Protein 1R4V (pdb70)

CATH classification: 1.10.20.10

Foldseek 3Di:
DPPLQFLCVQLQVCCVVPLLAHEDSLVVVVLLVLLLVVVLQQCVQQVVVCVVVVHPAGDPVSTNDDPLLVVLLVVQVPDDGDRLVSSVVVSVHDHPDPHHDVVRVVCVSSNPSSSSLSVLLVVQQPDSYHDPVSCVSSVVSSVVD

Solvent-accessible surface area: 8475 Å² total

Structure (mmCIF, N/CA/C/O backbone):
data_1R4V
#
_entry.id   1R4V
#
_cell.length_a   56.036
_cell.length_b   56.036
_cell.length_c   244.768
_cell.angle_alpha   90.00
_cell.angle_beta   90.00
_cell.angle_gamma   120.00
#
_symmetry.space_group_name_H-M   'P 65 2 2'
#
loop_
_entity.id
_entity.type
_entity.pdbx_description
1 polymer 'Hypothetical protein AQ_328'
2 non-polymer 'ZINC ION'
3 non-polymer 'CACODYLATE ION'
4 water water
#
loop_
_atom_site.group_PDB
_atom_site.id
_atom_site.type_symbol
_atom_site.label_atom_id
_atom_site.label_alt_id
_atom_site.label_comp_id
_atom_site.label_asym_id
_atom_site.label_entity_id
_atom_site.label_seq_id
_atom_site.pdbx_PDB_ins_code
_atom_site.Cartn_x
_atom_site.Cartn_y
_atom_site.Cartn_z
_atom_site.occupancy
_atom_site.B_iso_or_equiv
_atom_site.auth_seq_id
_atom_site.auth_comp_id
_atom_site.auth_asym_id
_atom_site.auth_atom_id
_atom_site.pdbx_PDB_model_num
ATOM 1 N N . GLU A 1 21 ? 6.624 32.913 -3.534 1.00 54.55 21 GLU A N 1
ATOM 2 C CA . GLU A 1 21 ? 6.637 33.007 -2.043 1.00 54.45 21 GLU A CA 1
ATOM 3 C C . GLU A 1 21 ? 7.865 33.824 -1.653 1.00 54.12 21 GLU A C 1
ATOM 4 O O . GLU A 1 21 ? 8.810 33.928 -2.437 1.00 53.98 21 GLU A O 1
ATOM 10 N N . THR A 1 22 ? 7.846 34.392 -0.450 1.00 53.52 22 THR A N 1
ATOM 11 C CA . THR A 1 22 ? 8.985 35.117 0.120 1.00 53.30 22 THR A CA 1
ATOM 12 C C . THR A 1 22 ? 9.393 34.470 1.445 1.00 52.33 22 THR A C 1
ATOM 13 O O . THR A 1 22 ? 8.879 33.404 1.816 1.00 52.08 22 THR A O 1
ATOM 25 N N . LEU A 1 24 ? 8.619 35.636 4.259 1.00 46.78 24 LEU A N 1
ATOM 26 C CA . LEU A 1 24 ? 7.506 35.860 5.197 1.00 45.94 24 LEU A CA 1
ATOM 27 C C . LEU A 1 24 ? 6.508 34.718 5.279 1.00 44.87 24 LEU A C 1
ATOM 28 O O . LEU A 1 24 ? 5.768 34.637 6.259 1.00 46.52 24 LEU A O 1
ATOM 33 N N . ARG A 1 25 ? 6.466 33.837 4.284 1.00 42.61 25 ARG A N 1
ATOM 34 C CA . ARG A 1 25 ? 5.569 32.693 4.353 1.00 39.89 25 ARG A CA 1
ATOM 35 C C . ARG A 1 25 ? 5.799 32.043 5.716 1.00 38.18 25 ARG A C 1
ATOM 36 O O . ARG A 1 25 ? 6.963 31.826 6.068 1.00 36.55 25 ARG A O 1
ATOM 44 N N . PRO A 1 26 ? 4.743 31.729 6.478 1.00 36.26 26 PRO A N 1
ATOM 45 C CA . PRO A 1 26 ? 4.935 31.161 7.813 1.00 34.71 26 PRO A CA 1
ATOM 46 C C . PRO A 1 26 ? 5.950 30.027 7.775 1.00 32.37 26 PRO A C 1
ATOM 47 O O . PRO A 1 26 ? 5.981 29.244 6.832 1.00 28.46 26 PRO A O 1
ATOM 51 N N . LYS A 1 27 ? 6.797 29.960 8.793 1.00 33.06 27 LYS A N 1
ATOM 52 C CA . LYS A 1 27 ? 7.874 28.974 8.835 1.00 31.86 27 LYS A CA 1
ATOM 53 C C . LYS A 1 27 ? 7.309 27.559 8.895 1.00 29.25 27 LYS A C 1
ATOM 54 O O . LYS A 1 27 ? 6.265 27.338 9.496 1.00 27.27 27 LYS A O 1
ATOM 60 N N . GLY A 1 28 ? 8.000 26.634 8.237 1.00 27.00 28 GLY A N 1
ATOM 61 C CA . GLY A 1 28 ? 7.548 25.266 8.042 1.00 27.31 28 GLY A CA 1
ATOM 62 C C . GLY A 1 28 ? 6.789 24.986 6.759 1.00 25.54 28 GLY A C 1
ATOM 63 O O . GLY A 1 28 ? 6.925 23.886 6.237 1.00 25.80 28 GLY A O 1
ATOM 64 N N . PHE A 1 29 ? 6.003 25.948 6.266 1.00 25.74 29 PHE A N 1
ATOM 65 C CA . PHE A 1 29 ? 5.104 25.784 5.107 1.00 24.11 29 PHE A CA 1
ATOM 66 C C . PHE A 1 29 ? 5.939 25.389 3.905 1.00 24.82 29 PHE A C 1
ATOM 67 O O . PHE A 1 29 ? 5.717 24.378 3.235 1.00 24.67 29 PHE A O 1
ATOM 75 N N . ASP A 1 30 ? 6.927 26.237 3.642 1.00 25.35 30 ASP A N 1
ATOM 76 C CA . ASP A 1 30 ? 8.022 25.963 2.724 1.00 25.41 30 ASP A CA 1
ATOM 77 C C . ASP A 1 30 ? 8.425 24.484 2.671 1.00 23.16 30 ASP A C 1
ATOM 78 O O . ASP A 1 30 ? 8.281 23.821 1.655 1.00 21.80 30 ASP A O 1
ATOM 83 N N . LYS A 1 31 ? 8.899 23.949 3.793 1.00 23.55 31 LYS A N 1
ATOM 84 C CA . LYS A 1 31 ? 9.432 22.593 3.896 1.00 22.54 31 LYS A CA 1
ATOM 85 C C . LYS A 1 31 ? 8.379 21.506 3.778 1.00 22.25 31 LYS A C 1
ATOM 86 O O . LYS A 1 31 ? 8.645 20.405 3.264 1.00 21.55 31 LYS A O 1
ATOM 92 N N . LEU A 1 32 ? 7.187 21.814 4.280 1.00 22.47 32 LEU A N 1
ATOM 93 C CA . LEU A 1 32 ? 6.066 20.887 4.180 1.00 23.14 32 LEU A CA 1
ATOM 94 C C . LEU A 1 32 ? 5.638 20.802 2.725 1.00 22.66 32 LEU A C 1
ATOM 95 O O . LEU A 1 32 ? 5.473 19.711 2.200 1.00 22.44 32 LEU A O 1
ATOM 100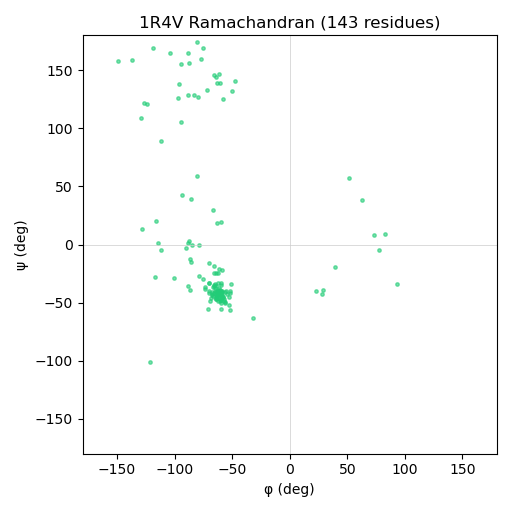 N N . ASP A 1 33 ? 5.470 21.972 2.106 1.00 22.72 33 ASP A N 1
ATOM 101 C CA . ASP A 1 33 ? 5.079 22.124 0.702 1.00 23.02 33 ASP A CA 1
ATOM 102 C C . ASP A 1 33 ? 6.014 21.293 -0.140 1.00 23.85 33 ASP A C 1
ATOM 103 O O . ASP A 1 33 ? 5.617 20.390 -0.885 1.00 24.36 33 ASP A O 1
ATOM 108 N N . HIS A 1 34 ? 7.298 21.583 0.028 1.00 25.33 34 HIS A N 1
ATOM 109 C CA . HIS A 1 34 ? 8.343 20.870 -0.668 1.00 25.38 34 HIS A CA 1
ATOM 110 C C . HIS A 1 34 ? 8.325 19.352 -0.401 1.00 24.36 34 HIS A C 1
ATOM 111 O O . HIS A 1 34 ? 8.437 18.581 -1.347 1.00 25.65 34 HIS A O 1
ATOM 118 N N . TYR A 1 35 ? 8.167 18.878 0.831 1.00 24.27 35 TYR A N 1
ATOM 119 C CA . TYR A 1 35 ? 8.082 17.435 1.076 1.00 22.65 35 TYR A CA 1
ATOM 120 C C . TYR A 1 35 ? 6.812 16.748 0.506 1.00 23.31 35 TYR A C 1
ATOM 121 O O . TYR A 1 35 ? 6.859 15.634 -0.027 1.00 21.15 35 TYR A O 1
ATOM 130 N N . PHE A 1 36 ? 5.655 17.371 0.683 1.00 20.81 36 PHE A N 1
ATOM 131 C CA . PHE A 1 36 ? 4.423 16.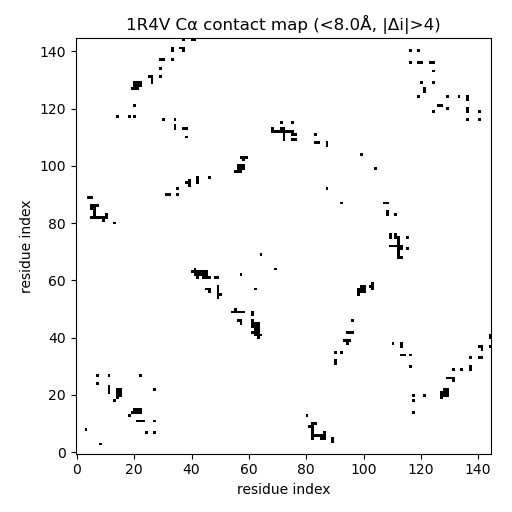784 0.126 1.00 23.23 36 PHE A CA 1
ATOM 132 C C . PHE A 1 36 ? 4.482 16.634 -1.416 1.00 23.42 36 PHE A C 1
ATOM 133 O O . PHE A 1 36 ? 4.025 15.645 -1.978 1.00 24.85 36 PHE A O 1
ATOM 141 N N . ARG A 1 37 ? 5.054 17.618 -2.099 1.00 26.92 37 ARG A N 1
ATOM 142 C CA . ARG A 1 37 ? 5.115 17.612 -3.557 1.00 28.11 37 ARG A CA 1
ATOM 143 C C . ARG A 1 37 ? 6.100 16.545 -4.008 1.00 29.17 37 ARG A C 1
ATOM 144 O O . ARG A 1 37 ? 5.749 15.623 -4.744 1.00 30.79 37 ARG A O 1
ATOM 152 N N . THR A 1 38 ? 7.329 16.639 -3.515 1.00 29.59 38 THR A N 1
ATOM 153 C CA . THR A 1 38 ? 8.420 15.779 -3.987 1.00 31.24 38 THR A CA 1
ATOM 154 C C . THR A 1 38 ? 8.333 14.336 -3.502 1.00 31.97 38 THR A C 1
ATOM 155 O O . THR A 1 38 ? 8.636 13.427 -4.268 1.00 33.32 38 THR A O 1
ATOM 159 N N . GLU A 1 39 ? 7.923 14.099 -2.257 1.00 32.97 39 GLU A N 1
ATOM 160 C CA . GLU A 1 39 ? 7.896 12.735 -1.715 1.00 33.54 39 GLU A CA 1
ATOM 161 C C . GLU A 1 39 ? 6.521 12.054 -1.689 1.00 34.18 39 GLU A C 1
ATOM 162 O O . GLU A 1 39 ? 6.450 10.828 -1.776 1.00 35.06 39 GLU A O 1
ATOM 168 N N . LEU A 1 40 ? 5.437 12.822 -1.569 1.00 34.01 40 LEU A N 1
ATOM 169 C CA . LEU A 1 40 ? 4.081 12.271 -1.456 1.00 33.52 40 LEU A CA 1
ATOM 170 C C . LEU A 1 40 ? 3.154 12.524 -2.646 1.00 33.53 40 LEU A C 1
ATOM 171 O O . LEU A 1 40 ? 2.051 12.002 -2.639 1.00 34.17 40 LEU A O 1
ATOM 176 N N . ASP A 1 41 ? 3.586 13.291 -3.650 1.00 33.04 41 ASP A N 1
ATOM 177 C CA . ASP A 1 41 ? 2.820 13.627 -4.855 1.00 32.54 41 ASP A CA 1
ATOM 178 C C . ASP A 1 41 ? 1.553 14.428 -4.553 1.00 30.30 41 ASP A C 1
ATOM 179 O O . ASP A 1 41 ? 0.512 14.210 -5.182 1.00 30.68 41 ASP A O 1
ATOM 184 N N . ILE A 1 42 ? 1.634 15.337 -3.588 1.00 26.60 42 ILE A N 1
ATOM 185 C CA . ILE A 1 42 ? 0.512 16.181 -3.225 1.00 25.76 42 ILE A CA 1
ATOM 186 C C . ILE A 1 42 ? 0.982 17.621 -3.343 1.00 24.19 42 ILE A C 1
ATOM 187 O O . ILE A 1 42 ? 1.928 18.033 -2.676 1.00 23.58 42 ILE A O 1
ATOM 192 N N . ASP A 1 43 ? 0.299 18.377 -4.184 1.00 23.11 43 ASP A N 1
ATOM 193 C CA . ASP A 1 43 ? 0.599 19.767 -4.414 1.00 24.54 43 ASP A CA 1
ATOM 194 C C . ASP A 1 43 ? -0.282 20.623 -3.500 1.00 23.99 43 ASP A C 1
ATOM 195 O O . ASP A 1 43 ? 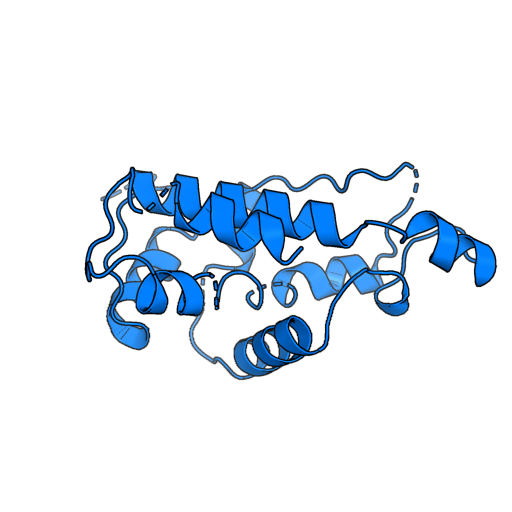-1.471 20.788 -3.732 1.00 21.28 43 ASP A O 1
ATOM 200 N N . LEU A 1 44 ? 0.312 21.187 -2.451 1.00 24.84 44 LEU A N 1
ATOM 201 C CA . LEU A 1 44 ? -0.374 22.074 -1.514 1.00 25.86 44 LEU A CA 1
ATOM 202 C C . LEU A 1 44 ? -0.200 23.551 -1.874 1.00 27.21 44 LEU A C 1
ATOM 203 O O . LEU A 1 44 ? 0.773 23.914 -2.524 1.00 29.63 44 LEU A O 1
ATOM 208 N N . THR A 1 45 ? -1.144 24.381 -1.435 1.00 27.80 45 THR A N 1
ATOM 209 C CA . THR A 1 45 ? -1.078 25.838 -1.458 1.00 28.26 45 THR A CA 1
ATOM 210 C C . THR A 1 45 ? -1.168 26.331 -0.025 1.00 28.40 45 THR A C 1
ATOM 211 O O . THR A 1 45 ? -1.501 25.542 0.870 1.00 26.97 45 THR A O 1
ATOM 215 N N . ASP A 1 46 ? -0.907 27.619 0.200 1.00 26.62 46 ASP A N 1
ATOM 216 C CA . ASP A 1 46 ? -1.063 28.196 1.530 1.00 28.68 46 ASP A CA 1
ATOM 217 C C . ASP A 1 46 ? -2.468 27.901 2.073 1.00 28.75 46 ASP A C 1
ATOM 218 O O . ASP A 1 46 ? -2.585 27.519 3.230 1.00 27.35 46 ASP A O 1
ATOM 223 N N . GLU A 1 47 ? -3.507 28.080 1.252 1.00 28.16 47 GLU A N 1
ATOM 224 C CA . GLU A 1 47 ? -4.893 27.811 1.629 1.00 27.42 47 GLU A CA 1
ATOM 225 C C . GLU A 1 47 ? -5.120 26.371 2.091 1.00 26.11 47 GLU A C 1
ATOM 226 O O . GLU A 1 47 ? -5.781 26.152 3.127 1.00 26.11 47 GLU A O 1
ATOM 232 N N . THR A 1 48 ? -4.607 25.394 1.334 1.00 23.15 48 THR A N 1
ATOM 233 C CA . THR A 1 48 ? -4.816 23.999 1.711 1.00 24.06 48 THR A CA 1
ATOM 234 C C . THR A 1 48 ? -3.886 23.534 2.837 1.00 24.12 48 THR A C 1
ATOM 235 O O . THR A 1 48 ? -4.246 22.606 3.566 1.00 22.05 48 THR A O 1
ATOM 239 N N . ILE A 1 49 ? -2.705 24.137 2.976 1.00 22.76 49 ILE A N 1
ATOM 240 C CA . ILE A 1 49 ? -1.858 23.892 4.146 1.00 23.72 49 ILE A CA 1
ATOM 241 C C . ILE A 1 49 ? -2.570 24.337 5.413 1.00 23.35 49 ILE A C 1
ATOM 242 O O . ILE A 1 49 ? -2.530 23.615 6.408 1.00 22.36 49 ILE A O 1
ATOM 247 N N . GLU A 1 50 ? -3.216 25.500 5.401 1.00 22.23 50 GLU A N 1
ATOM 248 C CA . GLU A 1 50 ? -3.967 25.950 6.566 1.00 24.65 50 GLU A CA 1
ATOM 249 C C . GLU A 1 50 ? -5.079 24.964 6.958 1.00 23.56 50 GLU A C 1
ATOM 250 O O . GLU A 1 50 ? -5.280 24.674 8.148 1.00 20.18 50 GLU A O 1
ATOM 256 N N . LEU A 1 51 ? -5.807 24.473 5.957 1.00 21.45 51 LEU A N 1
ATOM 257 C CA . LEU A 1 51 ? -6.871 23.505 6.202 1.00 22.27 51 LEU A CA 1
ATOM 258 C C . LEU A 1 51 ? -6.307 22.206 6.767 1.00 20.19 51 LEU A C 1
ATOM 259 O O . LEU A 1 51 ? -6.871 21.643 7.715 1.00 19.17 51 LEU A O 1
ATOM 264 N N . LEU A 1 52 ? -5.197 21.751 6.199 1.00 19.57 52 LEU A N 1
ATOM 265 C CA . LEU A 1 52 ? -4.505 20.543 6.635 1.00 21.03 52 LEU A CA 1
ATOM 266 C C . LEU A 1 52 ? -4.074 20.683 8.097 1.00 20.35 52 LEU A C 1
ATOM 267 O O . LEU A 1 52 ? -4.341 19.808 8.925 1.00 19.66 52 LEU A O 1
ATOM 272 N N . LEU A 1 53 ? -3.416 21.787 8.418 1.00 19.58 53 LEU A N 1
ATOM 273 C CA . LEU A 1 53 ? -2.965 22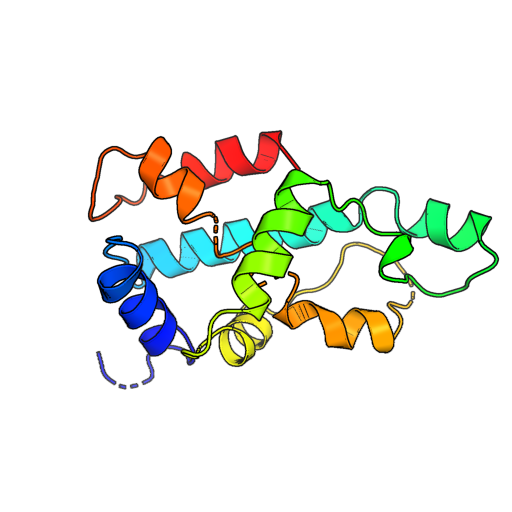.041 9.790 1.00 21.27 53 LEU A CA 1
ATOM 274 C C . LEU A 1 53 ? -4.099 22.206 10.797 1.00 20.94 53 LEU A C 1
ATOM 275 O O . LEU A 1 53 ? -3.955 21.794 11.957 1.00 20.19 53 LEU A O 1
ATOM 280 N N . ASN A 1 54 ? -5.230 22.788 10.386 1.00 20.33 54 ASN A N 1
ATOM 281 C CA . ASN A 1 54 ? -6.367 22.891 11.288 1.00 21.83 54 ASN A CA 1
ATOM 282 C C . ASN A 1 54 ? -6.922 21.496 11.587 1.00 19.48 54 ASN A C 1
ATOM 283 O O . ASN A 1 54 ? -7.332 21.241 12.707 1.00 19.75 54 ASN A O 1
ATOM 288 N N . SER A 1 55 ? -6.906 20.608 10.598 1.00 19.67 55 SER A N 1
ATOM 289 C CA . SER A 1 55 ? -7.364 19.237 10.766 1.00 19.06 55 SER A CA 1
ATOM 290 C C . SER A 1 55 ? -6.394 18.445 11.656 1.00 19.24 55 SER A C 1
ATOM 291 O O . SER A 1 55 ? -6.817 17.667 12.516 1.00 16.55 55 SER A O 1
ATOM 294 N N . VAL A 1 56 ? -5.088 18.638 11.460 1.00 16.35 56 VAL A N 1
ATOM 295 C CA . VAL A 1 56 ? -4.076 18.012 12.303 1.00 18.62 56 VAL A CA 1
ATOM 296 C C . VAL A 1 56 ? -4.266 18.448 13.761 1.00 17.28 56 VAL A C 1
ATOM 297 O O . VAL A 1 56 ? -4.275 17.629 14.690 1.00 17.54 56 VAL A O 1
ATOM 301 N N . LYS A 1 57 ? -4.458 19.745 13.978 1.00 18.74 57 LYS A N 1
ATOM 302 C CA . LYS A 1 57 ? -4.646 20.304 15.304 1.00 17.99 57 LYS A CA 1
ATOM 303 C C . LYS A 1 57 ? -5.905 19.759 15.953 1.00 18.13 57 LYS A C 1
ATOM 304 O O . LYS A 1 57 ? -5.884 19.449 17.151 1.00 19.60 57 LYS A O 1
ATOM 310 N N . ALA A 1 58 ? -7.003 19.695 15.207 1.00 17.64 58 ALA A N 1
ATOM 311 C CA . ALA A 1 58 ? -8.249 19.060 15.695 1.00 16.71 58 ALA A CA 1
ATOM 312 C C . ALA A 1 58 ? -8.078 17.597 16.151 1.00 18.11 58 ALA A C 1
ATOM 313 O O . ALA A 1 58 ? -8.477 17.209 17.248 1.00 16.89 58 ALA A O 1
ATOM 315 N N . ALA A 1 59 ? -7.455 16.796 15.298 1.00 17.35 59 ALA A N 1
ATOM 316 C CA . ALA A 1 59 ? -7.166 15.404 15.546 1.00 18.03 59 ALA A CA 1
ATOM 317 C C . ALA A 1 59 ? -6.278 15.240 16.783 1.00 18.18 59 ALA A C 1
ATOM 318 O O . ALA A 1 59 ? -6.544 14.367 17.621 1.00 17.72 59 ALA A O 1
ATOM 320 N N . PHE A 1 60 ? -5.272 16.100 16.922 1.00 18.98 60 PHE A N 1
ATOM 321 C CA . PHE A 1 60 ? -4.346 16.098 18.054 1.00 19.34 60 PHE A CA 1
ATOM 322 C C . PHE A 1 60 ? -5.145 16.292 19.338 1.00 18.33 60 PHE A C 1
ATOM 323 O O . PHE A 1 60 ? -4.932 15.582 20.322 1.00 18.66 60 PHE A O 1
ATOM 331 N N . GLY A 1 61 ? -6.079 17.244 19.343 1.00 17.25 61 GLY A N 1
ATOM 332 C CA . GLY A 1 61 ? -6.942 17.477 20.494 1.00 18.54 61 GLY A CA 1
ATOM 333 C C . GLY A 1 61 ? -7.769 16.246 20.847 1.00 20.27 61 GLY A C 1
ATOM 334 O O . GLY A 1 61 ? -7.952 15.938 22.024 1.00 20.62 61 GLY A O 1
ATOM 335 N N . LYS A 1 62 ? -8.283 15.552 19.833 1.00 18.52 62 LYS A N 1
ATOM 336 C CA . LYS A 1 62 ? -9.044 14.299 19.998 1.00 19.30 62 LYS A CA 1
ATOM 337 C C . LYS A 1 62 ? -8.245 13.159 20.617 1.00 17.72 62 LYS A C 1
ATOM 338 O O . LYS A 1 62 ? -8.808 12.267 21.268 1.00 18.02 62 LYS A O 1
ATOM 344 N N . LEU A 1 63 ? -6.927 13.203 20.490 1.00 17.44 63 LEU A N 1
ATOM 345 C CA . LEU A 1 63 ? -6.102 12.210 21.148 1.00 17.67 63 LEU A CA 1
ATOM 346 C C . LEU A 1 63 ? -6.150 12.300 22.670 1.00 18.10 63 LEU A C 1
ATOM 347 O O . LEU A 1 63 ? -5.791 11.340 23.348 1.00 19.28 63 LEU A O 1
ATOM 352 N N . PHE A 1 64 ? -6.591 13.428 23.200 1.00 17.16 64 PHE A N 1
ATOM 353 C CA . PHE A 1 64 ? -6.748 13.605 24.646 1.00 17.56 64 PHE A CA 1
ATOM 354 C C . PHE A 1 64 ? -8.088 13.083 25.200 1.00 18.71 64 PHE A C 1
ATOM 355 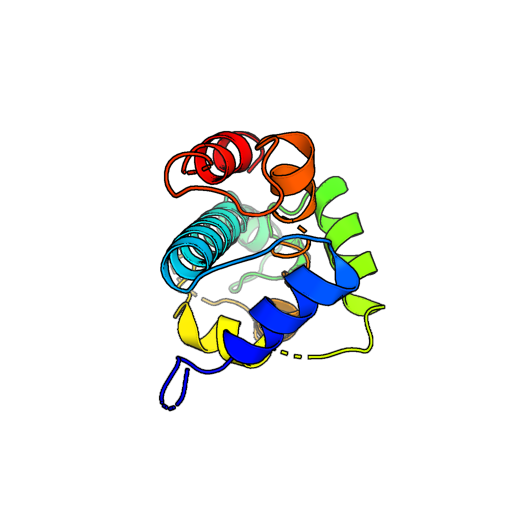O O . PHE A 1 64 ? -8.342 13.145 26.403 1.00 18.60 64 PHE A O 1
ATOM 363 N N . TYR A 1 65 ? -8.961 12.539 24.355 1.00 18.33 65 TYR A N 1
ATOM 364 C CA . TYR A 1 65 ? -10.164 11.856 24.827 1.00 17.74 65 TYR A CA 1
ATOM 365 C C . TYR A 1 65 ? -9.799 10.702 25.763 1.00 15.86 65 TYR A C 1
ATOM 366 O O . TYR A 1 65 ? -8.994 9.824 25.426 1.00 16.75 65 TYR A O 1
ATOM 375 N N . GLY A 1 66 ? -10.370 10.738 26.949 1.00 17.99 66 GLY A N 1
ATOM 376 C CA . GLY A 1 66 ? -10.106 9.737 27.980 1.00 19.43 66 GLY A CA 1
ATOM 377 C C . GLY A 1 66 ? -8.799 9.884 28.729 1.00 17.92 66 GLY A C 1
ATOM 378 O O . GLY A 1 66 ? -8.599 9.150 29.700 1.00 17.11 66 GLY A O 1
ATOM 379 N N . ALA A 1 67 ? -7.943 10.833 28.350 1.00 17.18 67 ALA A N 1
ATOM 380 C CA . ALA A 1 67 ? -6.597 10.905 28.904 1.00 18.69 67 ALA A CA 1
ATOM 381 C C . ALA A 1 67 ? -6.518 11.274 30.392 1.00 17.73 67 ALA A C 1
ATOM 382 O O . ALA A 1 67 ? -5.731 10.692 31.132 1.00 15.90 67 ALA A O 1
ATOM 384 N N . GLU A 1 68 ? -7.301 12.235 30.844 1.00 19.11 68 GLU A N 1
ATOM 385 C CA . GLU A 1 68 ? -7.309 12.562 32.268 1.00 20.64 68 GLU A CA 1
ATOM 386 C C . GLU A 1 68 ? -7.758 11.396 33.120 1.00 20.59 68 GLU A C 1
ATOM 387 O O . GLU A 1 68 ? -7.163 11.162 34.173 1.00 19.51 68 GLU A O 1
ATOM 393 N N . GLN A 1 69 ? -8.776 10.654 32.678 1.00 18.99 69 GLN A N 1
ATOM 394 C CA . GLN A 1 69 ? -9.232 9.499 33.427 1.00 18.57 69 GLN A CA 1
ATOM 395 C C . GLN A 1 69 ? -8.177 8.425 33.517 1.00 16.86 69 GLN A C 1
ATOM 396 O O . GLN A 1 69 ? -7.976 7.870 34.604 1.00 16.17 69 GLN A O 1
ATOM 402 N N . ARG A 1 70 ? -7.519 8.123 32.390 1.00 14.49 70 ARG A N 1
ATOM 403 C CA . ARG A 1 70 ? -6.508 7.083 32.360 1.00 15.68 70 ARG A CA 1
ATOM 404 C C . ARG A 1 70 ? -5.373 7.521 33.292 1.00 14.26 70 ARG A C 1
ATOM 405 O O . ARG A 1 70 ? -4.857 6.700 34.044 1.00 17.03 70 ARG A O 1
ATOM 413 N N . ALA A 1 71 ? -4.987 8.789 33.232 1.00 15.52 71 ALA A N 1
ATOM 414 C CA . ALA A 1 71 ? -3.911 9.304 34.090 1.00 16.57 71 ALA A CA 1
ATOM 415 C C . ALA A 1 71 ? -4.283 9.142 35.565 1.00 15.02 71 ALA A C 1
ATOM 416 O O . ALA A 1 71 ? -3.481 8.626 36.349 1.00 15.39 71 ALA A O 1
ATOM 418 N N . ARG A 1 72 ? -5.507 9.525 35.936 1.00 16.74 72 ARG A N 1
ATOM 419 C CA . ARG A 1 72 ? -5.952 9.373 37.327 1.00 18.14 72 ARG A CA 1
ATOM 420 C C . ARG A 1 72 ? -5.966 7.933 37.783 1.00 17.77 72 ARG A C 1
ATOM 421 O O . ARG A 1 72 ? -5.587 7.654 38.923 1.00 15.78 72 ARG A O 1
ATOM 429 N N . TRP A 1 73 ? -6.392 7.003 36.926 1.00 17.17 73 TRP A N 1
ATOM 430 C CA . TRP A 1 73 ? -6.425 5.588 37.311 1.00 16.68 73 TRP A CA 1
ATOM 431 C C . TRP A 1 73 ? -5.035 5.035 37.550 1.00 18.34 73 TRP A C 1
ATOM 432 O O . TRP A 1 73 ? -4.886 4.035 38.271 1.00 17.43 73 TRP A O 1
ATOM 443 N N . ASN A 1 74 ? -4.043 5.674 36.924 1.00 17.59 74 ASN A N 1
ATOM 444 C CA . ASN A 1 74 ? -2.631 5.362 37.115 1.00 18.52 74 ASN A CA 1
ATOM 445 C C . ASN A 1 74 ? -1.945 6.102 38.263 1.00 18.12 74 ASN A C 1
ATOM 446 O O . ASN A 1 74 ? -0.738 5.920 38.480 1.00 17.94 74 ASN A O 1
ATOM 451 N N . GLY A 1 75 ? -2.688 6.935 38.995 1.00 16.02 75 GLY A N 1
ATOM 452 C CA . GLY A 1 75 ? -2.178 7.613 40.171 1.00 14.79 75 GLY A CA 1
ATOM 453 C C . GLY A 1 75 ? -1.406 8.863 39.831 1.00 15.82 75 GLY A C 1
ATOM 454 O O . GLY A 1 75 ? -0.768 9.458 40.692 1.00 14.65 75 GLY A O 1
ATOM 455 N N . ARG A 1 76 ? -1.459 9.250 38.598 1.00 17.25 76 ARG A N 1
ATOM 456 C CA . ARG A 1 76 ? -0.691 10.377 38.046 1.00 18.55 76 ARG A CA 1
ATOM 457 C C . ARG A 1 76 ? -1.458 11.680 38.233 1.00 19.46 76 ARG A C 1
ATOM 458 O O . ARG A 1 76 ? -2.671 11.742 37.987 1.00 21.52 76 ARG A O 1
ATOM 466 N N . ASP A 1 77 ? -0.681 12.763 38.236 1.00 19.43 77 ASP A N 1
ATOM 467 C CA . ASP A 1 77 ? -1.231 14.100 38.222 1.00 20.79 77 ASP A CA 1
ATOM 468 C C . ASP A 1 77 ? -0.854 14.863 36.941 1.00 19.74 77 ASP A C 1
ATOM 469 O O . ASP A 1 77 ? -0.912 16.080 36.900 1.00 20.69 77 ASP A O 1
ATOM 474 N N . PHE A 1 78 ? -0.477 14.144 35.889 1.00 18.80 78 PHE A N 1
ATOM 475 C CA . PHE A 1 78 ? -0.081 14.691 34.602 1.00 18.61 78 PHE A CA 1
ATOM 476 C C . PHE A 1 78 ? -0.486 13.652 33.549 1.00 19.32 78 PHE A C 1
ATOM 477 O O . PHE A 1 78 ? -0.652 12.477 33.857 1.00 18.28 78 PHE A O 1
ATOM 485 N N . ILE A 1 79 ? -0.644 14.085 32.308 1.00 17.31 79 ILE A N 1
ATOM 486 C CA . ILE A 1 79 ? -0.908 13.160 31.220 1.00 17.33 79 ILE A CA 1
ATOM 487 C C . ILE A 1 79 ? 0.390 12.661 30.618 1.00 17.02 79 ILE A C 1
ATOM 488 O O . ILE A 1 79 ? 1.262 13.449 30.260 1.00 17.42 79 ILE A O 1
ATOM 493 N N . ALA A 1 80 ? 0.504 11.345 30.505 1.00 18.98 80 ALA A N 1
ATOM 494 C CA . ALA A 1 80 ? 1.605 10.648 29.864 1.00 19.75 80 ALA A CA 1
ATOM 495 C C . ALA A 1 80 ? 1.160 10.146 28.494 1.00 20.39 80 ALA A C 1
ATOM 496 O O . ALA A 1 80 ? -0.032 10.065 28.187 1.00 19.77 80 ALA A O 1
ATOM 498 N N . LEU A 1 81 ? 2.140 9.772 27.680 1.00 22.98 81 LEU A N 1
ATOM 499 C CA . LEU A 1 81 ? 1.880 9.197 26.360 1.00 22.86 81 LEU A CA 1
ATOM 500 C C . LEU A 1 81 ? 0.940 7.989 26.435 1.00 22.73 81 LEU A C 1
ATOM 501 O O . LEU A 1 81 ? 0.037 7.880 25.593 1.00 21.31 81 LEU A O 1
ATOM 506 N N . ALA A 1 82 ? 1.164 7.125 27.433 1.00 23.20 82 ALA A N 1
ATOM 507 C CA . ALA A 1 82 ? 0.353 5.914 27.682 1.00 23.23 82 ALA A CA 1
ATOM 508 C C . ALA A 1 82 ? -1.123 6.203 27.920 1.00 22.59 82 ALA A C 1
ATOM 509 O O . ALA A 1 82 ? -1.953 5.302 27.772 1.00 24.48 82 ALA A O 1
ATOM 511 N N . ASP A 1 83 ? -1.438 7.436 28.321 1.00 19.74 83 ASP A N 1
ATOM 512 C CA . ASP A 1 83 ? -2.806 7.878 28.603 1.00 20.49 83 ASP A CA 1
ATOM 513 C C . ASP A 1 83 ? -3.553 8.387 27.372 1.00 20.31 83 ASP A C 1
ATOM 514 O O . ASP A 1 83 ? -4.734 8.625 27.448 1.00 19.50 83 ASP A O 1
ATOM 519 N N . LEU A 1 84 ? -2.876 8.626 26.260 1.00 20.15 84 LEU A N 1
ATOM 520 C CA . LEU A 1 84 ? -3.528 9.181 25.074 1.00 19.65 84 LEU A CA 1
ATOM 521 C C . LEU A 1 84 ? -4.342 8.140 24.320 1.00 20.35 84 LEU A C 1
ATOM 522 O O . LEU A 1 84 ? -4.139 6.927 24.469 1.00 20.87 84 LEU A O 1
ATOM 527 N N . ASN A 1 85 ? -5.275 8.647 23.512 1.00 19.07 85 ASN A N 1
ATOM 528 C CA . ASN A 1 85 ? -6.173 7.840 22.713 1.00 19.54 85 ASN A CA 1
ATOM 529 C C . ASN A 1 85 ? -5.530 7.470 21.361 1.00 22.10 85 ASN A C 1
ATOM 530 O O . ASN A 1 85 ? -6.235 7.435 20.365 1.00 26.16 85 ASN A O 1
ATOM 535 N N . ILE A 1 86 ? -4.227 7.161 21.293 1.00 20.70 86 ILE A N 1
ATOM 536 C CA . ILE A 1 86 ? -3.575 6.778 20.051 1.00 21.01 86 ILE A CA 1
ATOM 537 C C . ILE A 1 86 ? -3.862 5.293 19.730 1.00 21.35 86 ILE A C 1
ATOM 538 O O . ILE A 1 86 ? -3.649 4.445 20.589 1.00 21.59 86 ILE A O 1
ATOM 543 N N . THR A 1 87 ? -4.356 5.039 18.514 1.00 22.39 87 THR A N 1
ATOM 544 C CA . THR A 1 87 ? -4.653 3.724 17.939 1.00 24.89 87 THR A CA 1
ATOM 545 C C . THR A 1 87 ? -3.446 3.145 17.237 1.00 23.90 87 THR A C 1
ATOM 546 O O . THR A 1 87 ? -2.529 3.889 16.912 1.00 22.91 87 THR A O 1
ATOM 550 N N . LYS A 1 88 ? -3.501 1.838 16.963 1.00 25.12 88 LYS A N 1
ATOM 551 C CA . LYS A 1 88 ? -2.477 1.112 16.225 1.00 26.35 88 LYS A CA 1
ATOM 552 C C . LYS A 1 88 ? -2.207 1.719 14.871 1.00 24.13 88 LYS A C 1
ATOM 553 O O . LYS A 1 88 ? -1.056 1.782 14.454 1.00 26.10 88 LYS A O 1
ATOM 559 N N . ALA A 1 89 ? -3.246 2.165 14.175 1.00 24.09 89 ALA A N 1
ATOM 560 C CA . ALA A 1 89 ? -3.081 2.771 12.867 1.00 24.09 89 ALA A CA 1
ATOM 561 C C . ALA A 1 89 ? -2.243 4.037 12.969 1.00 24.56 89 ALA A C 1
ATOM 562 O O . ALA A 1 89 ? -1.316 4.212 12.187 1.00 22.38 89 ALA A O 1
ATOM 564 N N . LEU A 1 90 ? -2.559 4.921 13.907 1.00 22.56 90 LEU A N 1
ATOM 565 C CA . LEU A 1 90 ? -1.733 6.119 14.090 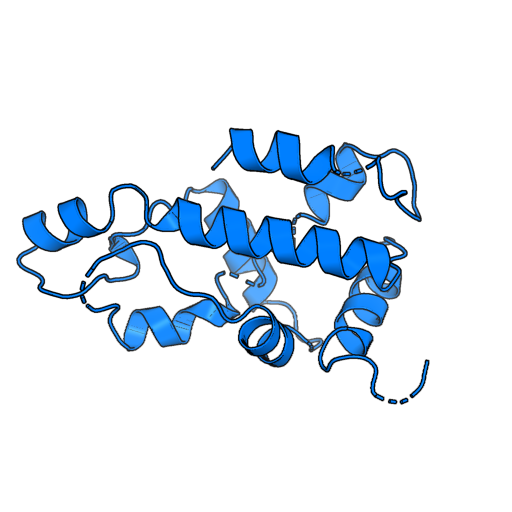1.00 24.01 90 LEU A CA 1
ATOM 566 C C . LEU A 1 90 ? -0.317 5.805 14.568 1.00 23.30 90 LEU A C 1
ATOM 567 O O . LEU A 1 90 ? 0.631 6.454 14.124 1.00 22.80 90 LEU A O 1
ATOM 572 N N . GLU A 1 91 ? -0.167 4.847 15.475 1.00 22.97 91 GLU A N 1
ATOM 573 C CA . GLU A 1 91 ? 1.152 4.387 15.920 1.00 28.66 91 GLU A CA 1
ATOM 574 C C . GLU A 1 91 ? 2.054 4.012 14.747 1.00 28.52 91 GLU A C 1
ATOM 575 O O . GLU A 1 91 ? 3.241 4.317 14.771 1.00 28.35 91 GLU A O 1
ATOM 581 N N . GLU A 1 92 ? 1.499 3.362 13.732 1.00 29.55 92 GLU A N 1
ATOM 582 C CA . GLU A 1 92 ? 2.234 3.002 12.528 1.00 30.16 92 GLU A CA 1
ATOM 583 C C . GLU A 1 92 ? 2.702 4.238 11.751 1.00 28.36 92 GLU A C 1
ATOM 584 O O . GLU A 1 92 ? 3.864 4.306 11.347 1.00 27.87 92 GLU A O 1
ATOM 590 N N . HIS A 1 93 ? 1.819 5.213 11.551 1.00 24.98 93 HIS A N 1
ATOM 591 C CA . HIS A 1 93 ? 2.200 6.492 10.965 1.00 25.21 93 HIS A CA 1
ATOM 592 C C . HIS A 1 93 ? 3.273 7.233 11.764 1.00 24.35 93 HIS A C 1
ATOM 593 O O . HIS A 1 93 ? 4.185 7.808 11.175 1.00 24.62 93 HIS A O 1
ATOM 600 N N . ILE A 1 94 ? 3.183 7.215 13.091 1.00 22.14 94 ILE A N 1
ATOM 601 C CA . ILE A 1 94 ? 4.170 7.852 13.943 1.00 23.08 94 ILE A CA 1
ATOM 602 C C . ILE A 1 94 ? 5.529 7.171 13.763 1.00 24.71 94 ILE A C 1
ATOM 603 O O . ILE A 1 94 ? 6.556 7.841 13.603 1.00 24.58 94 ILE A O 1
ATOM 608 N N . LYS A 1 95 ? 5.543 5.845 13.790 1.00 25.65 95 LYS A N 1
ATOM 609 C CA . LYS A 1 95 ? 6.777 5.100 13.540 1.00 28.78 95 LYS A CA 1
ATOM 610 C C . LYS A 1 95 ? 7.384 5.377 12.168 1.00 28.22 95 LYS A C 1
ATOM 611 O O . LYS A 1 95 ? 8.608 5.534 12.060 1.00 28.72 95 LYS A O 1
ATOM 617 N N . ASN A 1 96 ? 6.551 5.421 11.130 1.00 28.71 96 ASN A N 1
ATOM 618 C CA . ASN A 1 96 ? 7.023 5.744 9.780 1.00 30.18 96 ASN A CA 1
ATOM 619 C C . ASN A 1 96 ? 7.594 7.151 9.737 1.00 30.39 96 ASN A C 1
ATOM 620 O O . ASN A 1 96 ? 8.598 7.376 9.059 1.00 32.42 96 ASN A O 1
ATOM 625 N N . PHE A 1 97 ? 6.969 8.092 10.439 1.00 28.99 97 PHE A N 1
ATOM 626 C CA . PHE A 1 97 ? 7.480 9.457 10.495 1.00 29.32 97 PHE A CA 1
ATOM 627 C C . PHE A 1 97 ? 8.882 9.536 11.102 1.00 29.64 97 PHE A C 1
ATOM 628 O O . PHE A 1 97 ? 9.736 10.283 10.600 1.00 28.69 97 PHE A O 1
ATOM 636 N N . GLN A 1 98 ? 9.114 8.787 12.170 1.00 30.23 98 GLN A N 1
ATOM 637 C CA . GLN A 1 98 ? 10.399 8.812 12.860 1.00 34.13 98 GLN A CA 1
ATOM 638 C C . GLN A 1 98 ? 11.541 8.299 11.981 1.00 34.98 98 GLN A C 1
ATOM 639 O O . GLN A 1 98 ? 12.689 8.668 12.201 1.00 36.25 98 GLN A O 1
ATOM 645 N N . LYS A 1 99 ? 11.247 7.472 10.983 1.00 36.17 99 LYS A N 1
ATOM 646 C CA . LYS A 1 99 ? 12.289 7.021 10.077 1.00 38.38 99 LYS A CA 1
ATOM 647 C C . LYS A 1 99 ? 12.527 7.951 8.876 1.00 38.60 99 LYS A C 1
ATOM 648 O O . LYS A 1 99 ? 13.387 7.647 8.054 1.00 40.13 99 LYS A O 1
ATOM 654 N N . ILE A 1 100 ? 11.836 9.084 8.791 1.00 37.41 100 ILE A N 1
ATOM 655 C CA . ILE A 1 100 ? 12.062 10.066 7.725 1.00 37.86 100 ILE A CA 1
ATOM 656 C C . ILE A 1 100 ? 13.233 10.983 8.083 1.00 38.56 100 ILE A C 1
ATOM 657 O O . ILE A 1 100 ? 13.263 11.570 9.163 1.00 38.08 100 ILE A O 1
ATOM 662 N N . GLU A 1 101 ? 14.188 11.118 7.164 1.00 39.73 101 GLU A N 1
ATOM 663 C CA . GLU A 1 101 ? 15.394 11.922 7.387 1.00 40.74 101 GLU A CA 1
ATOM 664 C C . GLU A 1 101 ? 15.196 13.395 7.031 1.00 39.94 101 GLU A C 1
ATOM 665 O O . GLU A 1 101 ? 15.691 14.275 7.744 1.00 40.15 101 GLU A O 1
ATOM 671 N N . GLN A 1 102 ? 14.464 13.653 5.948 1.00 39.03 102 GLN A N 1
ATOM 672 C CA . GLN A 1 102 ? 14.166 15.013 5.503 1.00 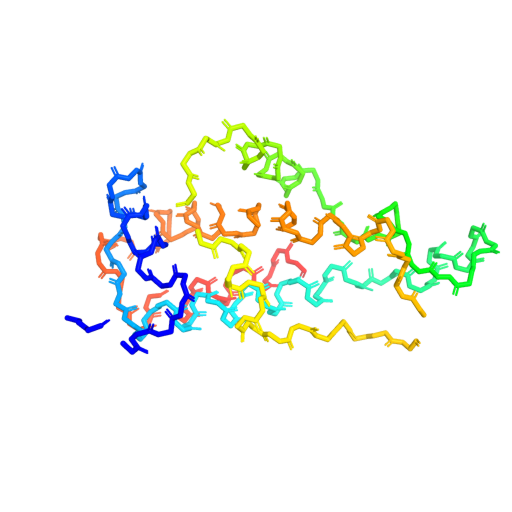38.41 102 GLN A CA 1
ATOM 673 C C . GLN A 1 102 ? 13.332 15.786 6.511 1.00 36.12 102 GLN A C 1
ATOM 674 O O . GLN A 1 102 ? 12.392 15.254 7.106 1.00 35.95 102 GLN A O 1
ATOM 680 N N . ASP A 1 103 ? 13.689 17.048 6.689 1.00 32.34 103 ASP A N 1
ATOM 681 C CA . ASP A 1 103 ? 12.958 17.946 7.546 1.00 31.77 103 ASP A CA 1
ATOM 682 C C . ASP A 1 103 ? 11.739 18.436 6.753 1.00 31.84 103 ASP A C 1
ATOM 683 O O . ASP A 1 103 ? 11.917 19.084 5.724 1.00 29.04 103 ASP A O 1
ATOM 696 N N . GLY A 1 105 ? 9.348 20.370 8.244 1.00 25.86 105 GLY A N 1
ATOM 697 C CA . GLY A 1 105 ? 8.933 21.579 8.943 1.00 26.47 105 GLY A CA 1
ATOM 698 C C . GLY A 1 105 ? 8.151 21.316 10.221 1.00 24.85 105 GLY A C 1
ATOM 699 O O . GLY A 1 105 ? 7.559 22.238 10.761 1.00 26.65 105 GLY A O 1
ATOM 700 N N . VAL A 1 106 ? 8.148 20.085 10.714 1.00 25.41 106 VAL A N 1
ATOM 701 C CA . VAL A 1 106 ? 7.256 19.708 11.822 1.00 26.05 106 VAL A CA 1
ATOM 702 C C . VAL A 1 106 ? 7.482 20.553 13.067 1.00 25.41 106 VAL A C 1
ATOM 703 O O . VAL A 1 106 ? 6.517 20.981 13.696 1.00 22.87 106 VAL A O 1
ATOM 707 N N . ASP A 1 107 ? 8.734 20.856 13.401 1.00 25.49 107 ASP A N 1
ATOM 708 C CA . ASP A 1 107 ? 9.026 21.683 14.571 1.00 27.15 107 ASP A CA 1
ATOM 709 C C . ASP A 1 107 ? 8.476 23.086 14.447 1.00 26.68 107 ASP A C 1
ATOM 710 O O . ASP A 1 107 ? 7.952 23.624 15.420 1.00 25.34 107 ASP A O 1
ATOM 715 N N . GLU A 1 108 ? 8.568 23.666 13.250 1.00 25.81 108 GLU A N 1
ATOM 716 C CA . GLU A 1 108 ? 8.025 24.986 13.018 1.00 25.34 108 GLU A CA 1
ATOM 717 C C . GLU A 1 108 ? 6.503 24.901 12.954 1.00 23.76 108 GLU A C 1
ATOM 718 O O . GLU A 1 108 ? 5.808 25.801 13.425 1.00 23.71 108 GLU A O 1
ATOM 724 N N . LEU A 1 109 ? 5.974 23.830 12.376 1.00 23.02 109 LEU A N 1
ATOM 725 C CA . LEU A 1 109 ? 4.532 23.721 12.203 1.00 24.13 109 LEU A CA 1
ATOM 726 C C . LEU A 1 109 ? 3.850 23.523 13.564 1.00 24.83 109 LEU A C 1
ATOM 727 O O . LEU A 1 109 ? 2.737 24.004 13.812 1.00 24.67 109 LEU A O 1
ATOM 732 N N . LEU A 1 110 ? 4.536 22.828 14.460 1.00 24.85 110 LEU A N 1
ATOM 733 C CA . LEU A 1 110 ? 4.036 22.615 15.819 1.00 26.17 110 LEU A CA 1
ATOM 734 C C . LEU A 1 110 ? 3.838 23.963 16.517 1.00 26.43 110 LEU A C 1
ATOM 735 O O . LEU A 1 110 ? 2.794 24.215 17.109 1.00 25.79 110 LEU A O 1
ATOM 740 N N . GLU A 1 111 ? 4.834 24.837 16.444 1.00 28.71 111 GLU A N 1
ATOM 741 C CA . GLU A 1 111 ? 4.719 26.174 17.029 1.00 30.38 111 GLU A CA 1
ATOM 742 C C . GLU A 1 111 ? 3.632 26.991 16.348 1.00 28.26 111 GLU A C 1
ATOM 743 O O . GLU A 1 111 ? 2.875 27.706 16.994 1.00 28.05 111 GLU A O 1
ATOM 749 N N . TYR A 1 112 ? 3.557 26.877 15.030 1.00 28.08 112 TYR A N 1
ATOM 750 C CA . TYR A 1 112 ? 2.531 27.561 14.267 1.00 26.31 112 TYR A CA 1
ATOM 751 C C . TYR A 1 112 ? 1.109 27.214 14.689 1.00 26.01 112 TYR A C 1
ATOM 752 O O . TYR A 1 112 ? 0.295 28.117 14.829 1.00 24.15 112 TYR A O 1
ATOM 761 N N . ILE A 1 113 ? 0.786 25.936 14.897 1.00 25.76 113 ILE A N 1
ATOM 762 C CA . ILE A 1 113 ? -0.594 25.604 15.258 1.00 24.50 113 ILE A CA 1
ATOM 763 C C . ILE A 1 113 ? -1.011 26.047 16.661 1.00 24.57 113 ILE A C 1
ATOM 764 O O . ILE A 1 113 ? -2.211 26.111 16.949 1.00 26.09 113 ILE A O 1
ATOM 769 N N . ALA A 1 114 ? -0.046 26.371 17.522 1.00 25.72 114 ALA A N 1
ATOM 770 C CA . ALA A 1 114 ? -0.304 26.890 18.861 1.00 25.61 114 ALA A CA 1
ATOM 771 C C . ALA A 1 114 ? -1.284 25.954 19.583 1.00 25.03 114 ALA A C 1
ATOM 772 O O . ALA A 1 114 ? -2.361 26.362 20.027 1.00 24.50 114 ALA A O 1
ATOM 774 N N . PHE A 1 115 ? -0.878 24.694 19.683 1.00 25.26 115 PHE A N 1
ATOM 775 C CA . PHE A 1 115 ? -1.736 23.640 20.201 1.00 25.76 115 PHE A CA 1
ATOM 776 C C . PHE A 1 115 ? -1.953 23.769 21.709 1.00 25.83 115 PHE A C 1
ATOM 777 O O . PHE A 1 115 ? -1.007 23.980 22.454 1.00 26.43 115 PHE A O 1
ATOM 785 N N . ILE A 1 116 ? -3.206 23.655 22.138 1.00 25.55 116 ILE A N 1
ATOM 786 C CA . ILE A 1 116 ? -3.603 23.661 23.548 1.00 27.01 116 ILE A CA 1
ATOM 787 C C . ILE A 1 116 ? -4.476 22.429 23.731 1.00 25.74 116 ILE A C 1
ATOM 788 O O . ILE A 1 116 ? -5.594 22.372 23.220 1.00 25.19 116 ILE A O 1
ATOM 793 N N . PRO A 1 117 ? -4.004 21.403 24.419 1.00 25.99 117 PRO A N 1
ATOM 794 C CA . PRO A 1 117 ? -4.853 20.227 24.579 1.00 26.45 117 PRO A CA 1
ATOM 795 C C . PRO A 1 117 ? -6.080 20.565 25.432 1.00 25.60 117 PRO A C 1
ATOM 796 O O . PRO A 1 117 ? -5.987 21.400 26.334 1.00 25.59 117 PRO A O 1
ATOM 800 N N . PRO A 1 118 ? -7.214 19.952 25.137 1.00 25.58 118 PRO A N 1
ATOM 801 C CA . PRO A 1 118 ? -8.459 20.236 25.854 1.00 25.53 118 PRO A CA 1
ATOM 802 C C . PRO A 1 118 ? -8.573 19.516 27.198 1.00 25.35 118 PRO A C 1
ATOM 803 O O . PRO A 1 118 ? -9.497 18.743 27.425 1.00 28.49 118 PRO A O 1
ATOM 807 N N . VAL A 1 119 ? -7.631 19.760 28.097 1.00 25.56 119 VAL A N 1
ATOM 808 C CA . VAL A 1 119 ? -7.576 19.091 29.394 1.00 24.09 119 VAL A CA 1
ATOM 809 C C . VAL A 1 119 ? -7.244 20.175 30.391 1.00 25.54 119 VAL A C 1
ATOM 810 O O . VAL A 1 119 ? -6.711 21.225 30.015 1.00 25.80 119 VAL A O 1
ATOM 814 N N . GLU A 1 120 ? -7.559 19.923 31.653 1.00 25.26 120 GLU A N 1
ATOM 815 C CA . GLU A 1 120 ? -7.142 20.823 32.737 1.00 28.74 120 GLU A CA 1
ATOM 816 C C . GLU A 1 120 ? -5.824 20.362 33.356 1.00 28.71 120 GLU A C 1
ATOM 817 O O . GLU A 1 120 ? -5.030 21.170 33.838 1.00 28.57 120 GLU A O 1
ATOM 831 N N . ASN A 1 122 ? -1.976 18.935 33.889 1.00 26.11 122 ASN A N 1
ATOM 832 C CA . ASN A 1 122 ? -0.622 19.089 33.400 1.00 25.66 122 ASN A CA 1
ATOM 833 C C . ASN A 1 122 ? -0.326 18.030 32.348 1.00 24.01 122 ASN A C 1
ATOM 834 O O . ASN A 1 122 ? -0.754 16.894 32.514 1.00 22.14 122 ASN A O 1
ATOM 839 N N . VAL A 1 123 ? 0.353 18.400 31.265 1.00 21.83 123 VAL A N 1
ATOM 840 C CA . VAL A 1 123 ? 0.829 17.422 30.302 1.00 21.77 123 VAL A CA 1
ATOM 841 C C . VAL A 1 123 ? 2.278 17.189 30.692 1.00 19.37 123 VAL A C 1
ATOM 842 O O . VAL A 1 123 ? 3.056 18.124 30.819 1.00 16.74 123 VAL A O 1
ATOM 846 N N . GLY A 1 124 ? 2.665 15.939 30.911 1.00 17.65 124 GLY A N 1
ATOM 847 C CA . GLY A 1 124 ? 4.032 15.675 31.333 1.00 19.94 124 GLY A CA 1
ATOM 848 C C . GLY A 1 124 ? 5.065 16.127 30.321 1.00 19.92 124 GLY A C 1
ATOM 849 O O . GLY A 1 124 ? 4.829 16.068 29.106 1.00 18.81 124 GLY A O 1
ATOM 850 N N . GLU A 1 125 ? 6.230 16.568 30.790 1.00 20.68 125 GLU A N 1
ATOM 851 C CA . GLU A 1 125 ? 7.248 17.033 29.858 1.00 22.05 125 GLU A CA 1
ATOM 852 C C . GLU A 1 125 ? 7.751 15.942 28.899 1.00 21.94 125 GLU A C 1
ATOM 853 O O . GLU A 1 125 ? 8.068 16.235 27.736 1.00 20.35 125 GLU A O 1
ATOM 859 N N . ASP A 1 126 ? 7.805 14.687 29.337 1.00 21.12 126 ASP A N 1
ATOM 860 C CA . ASP A 1 126 ? 8.231 13.616 28.434 1.00 21.24 126 ASP A CA 1
ATOM 861 C C . ASP A 1 126 ? 7.214 13.426 27.303 1.00 20.96 126 ASP A C 1
ATOM 862 O O . ASP A 1 126 ? 7.593 13.143 26.171 1.00 20.99 126 ASP A O 1
ATOM 867 N N . LEU A 1 127 ? 5.925 13.604 27.574 1.00 20.79 127 LEU A N 1
ATOM 868 C CA . LEU A 1 127 ? 4.938 13.565 26.510 1.00 19.67 127 LEU A CA 1
ATOM 869 C C . LEU A 1 127 ? 5.130 14.787 25.587 1.00 20.57 127 LEU A C 1
ATOM 870 O O . LEU A 1 127 ? 5.096 14.668 24.361 1.00 18.80 127 LEU A O 1
ATOM 875 N N . LYS A 1 128 ? 5.298 15.974 26.164 1.00 22.13 128 LYS A N 1
ATOM 876 C CA . LYS A 1 128 ? 5.510 17.200 25.384 1.00 22.66 128 LYS A CA 1
ATOM 877 C C . LYS A 1 128 ? 6.631 17.010 24.386 1.00 22.17 128 LYS A C 1
ATOM 878 O O . LYS A 1 128 ? 6.527 17.428 23.228 1.00 20.20 128 LYS A O 1
ATOM 884 N N . SER A 1 129 ? 7.695 16.348 24.823 1.00 22.87 129 SER A N 1
ATOM 885 C CA . SER A 1 129 ? 8.820 15.997 23.956 1.00 24.28 129 SER A CA 1
ATOM 886 C C . SER A 1 129 ? 8.464 15.086 22.795 1.00 24.28 129 SER A C 1
ATOM 887 O O . SER A 1 129 ? 9.209 15.036 21.836 1.00 21.86 129 SER A O 1
ATOM 890 N N . GLU A 1 130 ? 7.355 14.352 22.872 1.00 23.58 130 GLU A N 1
ATOM 891 C CA . GLU A 1 130 ? 6.892 13.497 21.770 1.00 23.81 130 GLU A CA 1
ATOM 892 C C . GLU A 1 130 ? 5.952 14.179 20.795 1.00 21.19 130 GLU A C 1
ATOM 893 O O . GLU A 1 130 ? 5.526 13.534 19.850 1.00 19.20 130 GLU A O 1
ATOM 899 N N . TYR A 1 131 ? 5.586 15.432 21.025 1.00 19.76 131 TYR A N 1
ATOM 900 C CA . TYR A 1 131 ? 4.605 16.103 20.189 1.00 19.67 131 TYR A CA 1
ATOM 901 C C . TYR A 1 131 ? 5.047 16.182 18.742 1.00 20.97 131 TYR A C 1
ATOM 902 O O . TYR A 1 131 ? 4.214 16.167 17.837 1.00 18.66 131 TYR A O 1
ATOM 911 N N . ARG A 1 132 ? 6.347 16.315 18.493 1.00 20.66 132 ARG A N 1
ATOM 912 C CA . ARG A 1 132 ? 6.798 16.362 17.101 1.00 23.51 132 ARG A CA 1
ATOM 913 C C . ARG A 1 132 ? 6.548 15.046 16.359 1.00 21.97 132 ARG A C 1
ATOM 914 O O . ARG A 1 132 ? 6.181 15.042 15.188 1.00 22.02 132 ARG A O 1
ATOM 922 N N . ASN A 1 133 ? 6.719 13.917 17.044 1.00 21.67 133 ASN A N 1
ATOM 923 C CA . ASN A 1 133 ? 6.457 12.609 16.457 1.00 21.90 133 ASN A CA 1
ATOM 924 C C . ASN A 1 133 ? 4.968 12.394 16.245 1.00 19.89 133 ASN A C 1
ATOM 925 O O . ASN A 1 133 ? 4.572 11.867 15.229 1.00 17.52 133 ASN A O 1
ATOM 930 N N . ILE A 1 134 ? 4.151 12.819 17.193 1.00 19.62 134 ILE A N 1
ATOM 931 C CA . ILE A 1 134 ? 2.695 12.685 17.048 1.00 19.62 134 ILE A CA 1
ATOM 932 C C . ILE A 1 134 ? 2.199 13.505 15.867 1.00 20.05 134 ILE A C 1
ATOM 933 O O . ILE A 1 134 ? 1.412 13.012 15.048 1.00 19.79 134 ILE A O 1
ATOM 946 N N . GLY A 1 136 ? 3.971 14.685 13.311 1.00 18.98 136 GLY A N 1
ATOM 947 C CA . GLY A 1 136 ? 4.520 14.085 12.109 1.00 19.27 136 GLY A CA 1
ATOM 948 C C . GLY A 1 136 ? 3.738 12.882 11.628 1.00 17.19 136 GLY A C 1
ATOM 949 O O . GLY A 1 136 ? 3.482 12.774 10.440 1.00 18.74 136 GLY A O 1
ATOM 950 N N . GLY A 1 137 ? 3.323 12.008 12.537 1.00 16.60 137 GLY A N 1
ATOM 951 C CA . GLY A 1 137 ? 2.416 10.903 12.245 1.00 17.15 137 GLY A CA 1
ATOM 952 C C . GLY A 1 137 ? 1.046 11.336 11.747 1.00 16.37 137 GLY A C 1
ATOM 953 O O . GLY A 1 137 ? 0.473 10.728 10.830 1.00 18.45 137 GLY A O 1
ATOM 954 N N . LEU A 1 138 ? 0.496 12.374 12.355 1.00 16.77 138 LEU A N 1
ATOM 955 C CA . LEU A 1 138 ? -0.786 12.938 11.930 1.00 16.20 138 LEU A CA 1
ATOM 956 C C . LEU A 1 138 ? -0.673 13.546 10.532 1.00 16.13 138 LEU A C 1
ATOM 957 O O . LEU A 1 138 ? -1.592 13.452 9.737 1.00 17.72 138 LEU A O 1
ATOM 962 N N . LEU A 1 139 ? 0.459 14.150 10.206 1.00 16.49 139 LEU A N 1
ATOM 963 C CA . LEU A 1 139 ? 0.683 14.697 8.870 1.00 17.44 139 LEU A CA 1
ATOM 964 C C . LEU A 1 139 ? 0.747 13.590 7.827 1.00 19.46 139 LEU A C 1
ATOM 965 O O . LEU A 1 139 ? 0.103 13.709 6.773 1.00 18.47 139 LEU A O 1
ATOM 970 N N . LEU A 1 140 ? 1.465 12.506 8.115 1.00 18.77 140 LEU A N 1
ATOM 971 C CA . LEU A 1 140 ? 1.564 11.389 7.182 1.00 20.52 140 LEU A CA 1
ATOM 972 C C . LEU A 1 140 ? 0.251 10.692 7.009 1.00 21.70 140 LEU A C 1
ATOM 973 O O . LEU A 1 140 ? -0.068 10.294 5.898 1.00 22.69 140 LEU A O 1
ATOM 988 N N . HIS A 1 142 ? -2.771 12.136 7.301 1.00 20.56 142 HIS A N 1
ATOM 989 C CA . HIS A 1 142 ? -3.520 13.028 6.427 1.00 20.87 142 HIS A CA 1
ATOM 990 C C . HIS A 1 142 ? -3.080 12.929 4.967 1.00 19.37 142 HIS A C 1
ATOM 991 O O . HIS A 1 142 ? -3.926 12.943 4.102 1.00 18.79 142 HIS A O 1
ATOM 998 N N . ALA A 1 143 ? -1.792 12.811 4.689 1.00 18.67 143 ALA A N 1
ATOM 999 C CA . ALA A 1 143 ? -1.336 12.635 3.303 1.00 20.68 143 ALA A CA 1
ATOM 1000 C C . ALA A 1 143 ? -1.941 11.361 2.687 1.00 20.27 143 ALA A C 1
ATOM 1001 O O . ALA A 1 143 ? -2.335 11.356 1.527 1.00 19.82 143 ALA A O 1
ATOM 1003 N N . ASP A 1 144 ? -2.014 10.295 3.472 1.00 21.44 144 ASP A N 1
ATOM 1004 C CA . ASP A 1 144 ? -2.554 9.008 3.061 1.00 22.68 144 ASP A CA 1
ATOM 1005 C C . ASP A 1 144 ? -4.032 9.192 2.704 1.00 21.80 144 ASP A C 1
ATOM 1006 O O . ASP A 1 144 ? -4.486 8.739 1.665 1.00 22.00 144 ASP A O 1
ATOM 1011 N N . VAL A 1 145 ? -4.775 9.893 3.551 1.00 20.86 145 VAL A N 1
ATOM 1012 C CA . VAL A 1 145 ? -6.189 10.122 3.339 1.00 20.18 145 VAL A CA 1
ATOM 1013 C C . VAL A 1 145 ? -6.385 11.034 2.123 1.00 18.46 145 VAL A C 1
ATOM 1014 O O . VAL A 1 145 ? -7.281 10.764 1.327 1.00 17.16 145 VAL A O 1
ATOM 1018 N N . ILE A 1 146 ? -5.567 12.075 1.954 1.00 16.04 146 ILE A N 1
ATOM 1019 C CA . ILE A 1 146 ? -5.703 12.962 0.779 1.00 17.26 146 ILE A CA 1
ATOM 1020 C C . ILE A 1 146 ? -5.621 12.167 -0.523 1.00 16.94 146 ILE A C 1
ATOM 1021 O O . ILE A 1 146 ? -6.443 12.317 -1.423 1.00 16.63 146 ILE A O 1
ATOM 1026 N N . LYS A 1 147 ? -4.601 11.326 -0.619 1.00 19.71 147 LYS A N 1
ATOM 1027 C CA . LYS A 1 147 ? -4.391 10.479 -1.786 1.00 21.04 147 LYS A CA 1
ATOM 1028 C C . LYS A 1 147 ? -5.480 9.455 -2.026 1.00 19.73 147 LYS A C 1
ATOM 1029 O O . LYS A 1 147 ? -5.811 9.181 -3.182 1.00 20.34 147 LYS A O 1
ATOM 1035 N N . LYS A 1 148 ? -6.038 8.903 -0.958 1.00 17.82 148 LYS A N 1
ATOM 1036 C CA . LYS A 1 148 ? -7.125 7.932 -1.078 1.00 19.36 148 LYS A CA 1
ATOM 1037 C C . LYS A 1 148 ? -8.529 8.527 -1.189 1.00 19.60 148 LYS A C 1
ATOM 1038 O O . LYS A 1 148 ? -9.458 7.823 -1.578 1.00 21.31 148 LYS A O 1
ATOM 1044 N N . ALA A 1 149 ? -8.711 9.800 -0.877 1.00 20.67 149 ALA A N 1
ATOM 1045 C CA . ALA A 1 149 ? -10.052 10.402 -0.879 1.00 21.05 149 ALA A CA 1
ATOM 1046 C C . ALA A 1 149 ? -10.315 11.533 -1.876 1.00 22.21 149 ALA A C 1
ATOM 1047 O O . ALA A 1 149 ? -11.451 11.693 -2.278 1.00 23.33 149 ALA A O 1
ATOM 1049 N N . THR A 1 150 ? -9.320 12.311 -2.289 1.00 23.67 150 THR A N 1
ATOM 1050 C CA . THR A 1 150 ? -9.597 13.525 -3.047 1.00 22.68 150 THR A CA 1
ATOM 1051 C C . THR A 1 150 ? -9.688 13.330 -4.548 1.00 24.11 150 THR A C 1
ATOM 1052 O O . THR A 1 150 ? -10.486 14.027 -5.170 1.00 24.35 150 THR A O 1
ATOM 1056 N N . GLY A 1 151 ? -8.882 12.437 -5.127 1.00 22.97 151 GLY A N 1
ATOM 1057 C CA . GLY A 1 151 ? -8.802 12.270 -6.583 1.00 22.86 151 GLY A CA 1
ATOM 1058 C C . GLY A 1 151 ? -8.081 13.367 -7.349 1.00 22.85 151 GLY A C 1
ATOM 1059 O O . GLY A 1 151 ? -8.089 13.385 -8.584 1.00 21.16 151 GLY A O 1
ATOM 1060 N N . GLU A 1 152 ? -7.446 14.271 -6.613 1.00 23.25 152 GLU A N 1
ATOM 1061 C CA . GLU A 1 152 ? -6.787 15.459 -7.131 1.00 26.14 152 GLU A CA 1
ATOM 1062 C C . GLU A 1 152 ? -5.333 15.493 -6.626 1.00 25.25 152 GLU A C 1
ATOM 1063 O O . GLU A 1 152 ? -5.112 15.469 -5.420 1.00 25.68 152 GLU A O 1
ATOM 1069 N N . ARG A 1 153 ? -4.343 15.526 -7.511 1.00 25.24 153 ARG A N 1
ATOM 1070 C CA . ARG A 1 153 ? -2.958 15.752 -7.099 1.00 26.77 153 ARG A CA 1
ATOM 1071 C C . ARG A 1 153 ? -2.804 17.098 -6.378 1.00 25.00 153 ARG A C 1
ATOM 1072 O O . ARG A 1 153 ? -1.988 17.221 -5.457 1.00 24.78 153 ARG A O 1
ATOM 1080 N N . LYS A 1 154 ? -3.569 18.100 -6.814 1.00 24.07 154 LYS A N 1
ATOM 1081 C CA . LYS A 1 154 ? -3.626 19.416 -6.192 1.00 24.21 154 LYS A CA 1
ATOM 1082 C C . LYS A 1 154 ? -5.010 19.579 -5.562 1.00 22.61 154 LYS A C 1
ATOM 1083 O O . LYS A 1 154 ? -5.919 20.058 -6.221 1.00 21.02 154 LYS A O 1
ATOM 1089 N N . PRO A 1 155 ? -5.205 19.176 -4.311 1.00 21.67 155 PRO A N 1
ATOM 1090 C CA . PRO A 1 155 ? -6.537 19.238 -3.730 1.00 22.72 155 PRO A CA 1
ATOM 1091 C C . PRO A 1 155 ? -7.139 20.643 -3.661 1.00 21.87 155 PRO A C 1
ATOM 1092 O O . PRO A 1 155 ? -6.460 21.614 -3.357 1.00 19.69 155 PRO A O 1
ATOM 1096 N N . SER A 1 156 ? -8.423 20.724 -3.964 1.00 21.30 156 SER A N 1
ATOM 1097 C CA . SER A 1 156 ? -9.187 21.947 -3.787 1.00 22.17 156 SER A CA 1
ATOM 1098 C C . SER A 1 156 ? -9.512 22.186 -2.321 1.00 21.80 156 SER A C 1
ATOM 1099 O O . SER A 1 156 ? -9.340 21.303 -1.491 1.00 21.63 156 SER A O 1
ATOM 1102 N N . ARG A 1 157 ? -10.014 23.379 -2.013 1.00 22.55 157 ARG A N 1
ATOM 1103 C CA . ARG A 1 157 ? -10.561 23.699 -0.690 1.00 22.44 157 ARG A CA 1
ATOM 1104 C C . ARG A 1 157 ? -11.622 22.675 -0.274 1.00 21.57 157 ARG A C 1
ATOM 1105 O O . ARG A 1 157 ? -11.557 22.120 0.819 1.00 20.87 157 ARG A O 1
ATOM 1113 N N . GLU A 1 158 ? -12.607 22.427 -1.132 1.00 22.15 158 GLU A N 1
ATOM 1114 C CA . GLU A 1 158 ? -13.647 21.450 -0.818 1.00 21.39 158 GLU A CA 1
ATOM 1115 C C . GLU A 1 158 ? -13.104 20.019 -0.617 1.00 21.27 158 GLU A C 1
ATOM 1116 O O . GLU A 1 158 ? -13.587 19.315 0.268 1.00 18.62 158 GLU A O 1
ATOM 1122 N N . ALA A 1 159 ? -12.110 19.601 -1.394 1.00 19.55 159 ALA A N 1
ATOM 1123 C CA . ALA A 1 159 ? -11.476 18.284 -1.215 1.00 20.99 159 ALA A CA 1
ATOM 1124 C C . ALA A 1 159 ? -10.867 18.188 0.179 1.00 20.92 159 ALA A C 1
ATOM 1125 O O . ALA A 1 159 ? -11.061 17.205 0.888 1.00 20.14 159 ALA A O 1
ATOM 1135 N N . GLU A 1 161 ? -11.594 20.088 2.859 1.00 19.54 161 GLU A N 1
ATOM 1136 C CA . GLU A 1 161 ? -12.692 20.104 3.819 1.00 19.95 161 GLU A CA 1
ATOM 1137 C C . GLU A 1 161 ? -13.297 18.724 3.997 1.00 19.85 161 GLU A C 1
ATOM 1138 O O . GLU A 1 161 ? -13.630 18.327 5.120 1.00 21.54 161 GLU A O 1
ATOM 1144 N N . PHE A 1 162 ? -13.426 17.972 2.914 1.00 21.02 162 PHE A N 1
ATOM 1145 C CA . PHE A 1 162 ? -13.871 16.580 3.004 1.00 20.25 162 PHE A CA 1
ATOM 1146 C C . PHE A 1 162 ? -12.883 15.656 3.734 1.00 20.95 162 PHE A C 1
ATOM 1147 O O . PHE A 1 162 ? -13.292 14.821 4.524 1.00 18.57 162 PHE A O 1
ATOM 1155 N N . VAL A 1 163 ? -11.584 15.796 3.487 1.00 18.87 163 VAL A N 1
ATOM 1156 C CA . VAL A 1 163 ? -10.557 15.045 4.224 1.00 18.77 163 VAL A CA 1
ATOM 1157 C C . VAL A 1 163 ? -10.677 15.296 5.733 1.00 17.67 163 VAL A C 1
ATOM 1158 O O . VAL A 1 163 ? -10.705 14.347 6.505 1.00 17.96 163 VAL A O 1
ATOM 1162 N N . ALA A 1 164 ? -10.774 16.551 6.153 1.00 16.97 164 ALA A N 1
ATOM 1163 C CA . ALA A 1 164 ? -10.964 16.874 7.559 1.00 17.62 164 ALA A CA 1
ATOM 1164 C C . ALA A 1 164 ? -12.196 16.213 8.192 1.00 18.83 164 ALA A C 1
ATOM 1165 O O . ALA A 1 164 ? -12.112 15.756 9.337 1.00 19.26 164 ALA A O 1
ATOM 1167 N N . GLN A 1 165 ? -13.306 16.175 7.459 1.00 19.32 165 GLN A N 1
ATOM 1168 C CA . GLN A 1 165 ? -14.528 15.497 7.877 1.00 21.21 165 GLN A CA 1
ATOM 1169 C C . GLN A 1 165 ? -14.330 14.010 8.098 1.00 19.43 165 GLN A C 1
ATOM 1170 O O . GLN A 1 165 ? -14.759 13.460 9.116 1.00 21.49 165 GLN A O 1
ATOM 1176 N N . ILE A 1 166 ? -13.698 13.325 7.153 1.00 20.79 166 ILE A N 1
ATOM 1177 C CA . ILE A 1 166 ? -13.541 11.881 7.299 1.00 21.41 166 ILE A CA 1
ATOM 1178 C C . ILE A 1 166 ? -12.476 11.517 8.314 1.00 20.01 166 ILE A C 1
ATOM 1179 O O . ILE A 1 166 ? -12.587 10.481 8.948 1.00 20.03 166 ILE A O 1
ATOM 1184 N N . VAL A 1 167 ? -11.465 12.361 8.482 1.00 19.72 167 VAL A N 1
ATOM 1185 C CA . VAL A 1 167 ? -10.475 12.166 9.525 1.00 21.84 167 VAL A CA 1
ATOM 1186 C C . VAL A 1 167 ? -11.129 12.284 10.896 1.00 22.55 167 VAL A C 1
ATOM 1187 O O . VAL A 1 167 ? -10.895 11.451 11.766 1.00 22.72 167 VAL A O 1
ATOM 1191 N N . ASP A 1 168 ? -11.944 13.309 11.086 1.00 23.64 168 ASP A N 1
ATOM 1192 C CA . ASP A 1 168 ? -12.664 13.510 12.346 1.00 23.99 168 ASP A CA 1
ATOM 1193 C C . ASP A 1 168 ? -13.432 12.247 12.791 1.00 24.58 168 ASP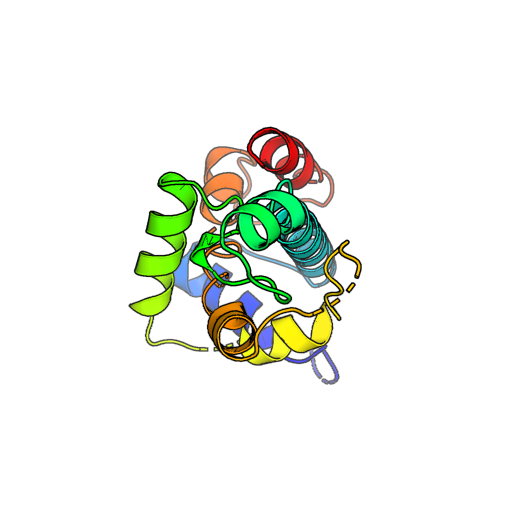 A C 1
ATOM 1194 O O . ASP A 1 168 ? -13.509 11.986 13.988 1.00 27.18 168 ASP A O 1
ATOM 1199 N N . LYS A 1 169 ? -13.963 11.463 11.858 1.00 23.34 169 LYS A N 1
ATOM 1200 C CA . LYS A 1 169 ? -14.677 10.212 12.124 1.00 24.72 169 LYS A CA 1
ATOM 1201 C C . LYS A 1 169 ? -13.835 8.948 12.425 1.00 24.38 169 LYS A C 1
ATOM 1202 O O . LYS A 1 169 ? -14.396 7.874 12.675 1.00 25.06 169 LYS A O 1
ATOM 1208 N N . VAL A 1 170 ? -12.515 9.044 12.422 1.00 23.71 170 VAL A N 1
ATOM 1209 C CA . VAL A 1 170 ? -11.651 7.963 12.919 1.00 24.08 170 VAL A CA 1
ATOM 1210 C C . VAL A 1 170 ? -10.874 8.392 14.159 1.00 25.14 170 VAL A C 1
ATOM 1211 O O . VAL A 1 170 ? -10.087 7.610 14.679 1.00 25.30 170 VAL A O 1
ATOM 1215 N N . PHE A 1 171 ? -11.073 9.609 14.645 1.00 25.24 171 PHE A N 1
ATOM 1216 C CA . PHE A 1 171 ? -10.465 10.052 15.898 1.00 27.86 171 PHE A CA 1
ATOM 1217 C C . PHE A 1 171 ? -11.536 10.306 16.939 1.00 31.43 171 PHE A C 1
ATOM 1218 O O . PHE A 1 171 ? -12.724 10.480 16.592 1.00 32.37 171 PHE A O 1
#

Nearest PDB structures (foldseek):
  1r4v-assembly1_A  TM=9.902E-01  e=7.962E-21  Aquifex aeolicus VF5
  1wwi-assembly1_A  TM=7.428E-01  e=4.011E-06  Thermus thermophilus HB8
  1q9c-assembly3_C  TM=3.564E-01  e=4.488E-01  Homo sapiens

Secondary structure (DSSP, 8-state):
---PPTTHHHHHHHHHHHH-----HHHHHHHHHHHHHHHHHTTTTHHHHHHHTT-SSB-GGGS---HHHHHHHHHHHT-----HHHHHHHHT---S---B-HHHHTTTTT--TTT--HHHHHHH---SS--S---HHHHHHHTT-

InterPro domains:
  IPR009072 Histone-fold [G3DSA:1.10.20.10] (21-171)
  IPR009072 Histone-fold [SSF47113] (22-171)
  IPR015207 Protein of unknown function DUF1931 [PF09123] (32-168)

Organism: Aquifex aeolicus (strain VF5) (NCBI:txid224324)

Sequence (145 aa):
ETLRPKGFDKLDHYFRTELDIDLTDETIELLLNSVKAAFGKLFYGAEQRARWNGRDFIALADLNITKALEEHIKNFQKIEQDGVDELLEYIAFIPPVENVGEDLKSEYRNIGGLLLHADVIKKATGERKPSREAEFVAQIVDKVF

Radius of gyration: 15.61 Å; Cα contacts (8 Å, |Δi|>4): 165; chains: 1; bounding box: 30×35×47 Å

B-factor: mean 28.83, std 10.18, range [11.37, 73.55]